Protein AF-A0A9E3JSV7-F1 (afdb_monomer_lite)

Secondary structure (DSSP, 8-state):
-PPPPP------EEEEEEEEEEEEEEPP--SS--S----EEEEEE-B-TTSBBTTS-BEEEEEEESSTTSEEEPPPEEETTEEEEEEEE--TT--SSEEEEEEE--EETTEE---TTEEEEEEEEEESSSEEEEEE---S-HHHHHTT---EEEEEE-SS-EEEEEEGGG-B---

Structure (mmCIF, N/CA/C/O backbone):
data_AF-A0A9E3JSV7-F1
#
_entry.id   AF-A0A9E3JSV7-F1
#
loop_
_atom_site.group_PDB
_atom_site.id
_atom_site.type_symbol
_atom_site.label_atom_id
_atom_site.label_alt_id
_atom_site.label_comp_id
_atom_site.label_asym_id
_atom_site.label_entity_id
_atom_site.label_seq_id
_atom_site.pdbx_PDB_ins_code
_atom_site.Cartn_x
_atom_site.Cartn_y
_atom_site.Cartn_z
_atom_site.occupancy
_atom_site.B_iso_or_equiv
_atom_site.auth_seq_id
_atom_site.auth_comp_id
_atom_site.auth_asym_id
_atom_site.auth_atom_id
_atom_site.pdbx_PDB_model_num
ATOM 1 N N . MET A 1 1 ? 15.592 4.915 -48.873 1.00 44.03 1 MET A N 1
ATOM 2 C CA . MET A 1 1 ? 15.693 5.430 -47.492 1.00 44.03 1 MET A CA 1
ATOM 3 C C . MET A 1 1 ? 14.686 4.672 -46.641 1.00 44.03 1 MET A C 1
ATOM 5 O O . MET A 1 1 ? 13.504 4.774 -46.946 1.00 44.03 1 MET A O 1
ATOM 9 N N . PRO A 1 2 ? 15.116 3.850 -45.673 1.00 41.72 2 PRO A N 1
ATOM 10 C CA . PRO A 1 2 ? 14.195 3.250 -44.713 1.00 41.72 2 PRO A CA 1
ATOM 11 C C . PRO A 1 2 ? 13.654 4.335 -43.759 1.00 41.72 2 PRO A C 1
ATOM 13 O O . PRO A 1 2 ? 14.378 5.292 -43.474 1.00 41.72 2 PRO A O 1
ATOM 16 N N . PRO A 1 3 ? 12.399 4.234 -43.287 1.00 45.72 3 PRO A N 1
ATOM 17 C CA . PRO A 1 3 ? 11.838 5.193 -42.344 1.00 45.72 3 PRO A CA 1
ATOM 18 C C . PRO A 1 3 ? 12.511 5.062 -40.972 1.00 45.72 3 PRO A C 1
ATOM 20 O O . PRO A 1 3 ? 12.669 3.961 -40.444 1.00 45.72 3 PRO A O 1
ATOM 23 N N . SER A 1 4 ? 12.902 6.202 -40.400 1.00 40.19 4 SER A N 1
ATOM 24 C CA . SER A 1 4 ? 13.416 6.307 -39.035 1.00 40.19 4 SER A CA 1
ATOM 25 C C . SER A 1 4 ? 12.398 5.751 -38.028 1.00 40.19 4 SER A C 1
ATOM 27 O O . SER A 1 4 ? 11.221 6.114 -38.109 1.00 40.19 4 SER A O 1
ATOM 29 N N . PRO A 1 5 ? 12.809 4.913 -37.060 1.00 44.84 5 PRO A N 1
ATOM 30 C CA . PRO A 1 5 ? 11.922 4.482 -35.990 1.00 44.84 5 PRO A CA 1
ATOM 31 C C . PRO A 1 5 ? 11.575 5.694 -35.121 1.00 44.84 5 PRO A C 1
ATOM 33 O O . PRO A 1 5 ? 12.449 6.336 -34.537 1.00 44.84 5 PRO A O 1
ATOM 36 N N . GLY A 1 6 ? 10.287 6.034 -35.075 1.00 37.19 6 GLY A N 1
ATOM 37 C CA . GLY A 1 6 ? 9.769 7.079 -34.205 1.00 37.19 6 GLY A CA 1
ATOM 38 C C . GLY A 1 6 ? 10.067 6.741 -32.748 1.00 37.19 6 GLY A C 1
ATOM 39 O O . GLY A 1 6 ? 9.683 5.681 -32.259 1.00 37.19 6 GLY A O 1
ATOM 40 N N . LEU A 1 7 ? 10.751 7.655 -32.061 1.00 38.44 7 LEU A N 1
ATOM 41 C CA . LEU A 1 7 ? 10.887 7.655 -30.610 1.00 38.44 7 LEU A CA 1
ATOM 42 C C . LEU A 1 7 ? 9.479 7.693 -30.004 1.00 38.44 7 LEU A C 1
ATOM 44 O O . LEU A 1 7 ? 8.825 8.737 -29.989 1.00 38.44 7 LEU A O 1
ATOM 48 N N . ALA A 1 8 ? 8.999 6.539 -29.539 1.00 42.75 8 ALA A N 1
ATOM 49 C CA . ALA A 1 8 ? 7.816 6.457 -28.703 1.00 42.75 8 ALA A CA 1
ATOM 50 C C . ALA A 1 8 ? 8.031 7.384 -27.498 1.00 42.75 8 ALA A C 1
ATOM 52 O O . ALA A 1 8 ? 9.022 7.264 -26.778 1.00 42.75 8 ALA A O 1
ATOM 53 N N . GLY A 1 9 ? 7.143 8.366 -27.341 1.00 37.97 9 GLY A N 1
ATOM 54 C CA . GLY A 1 9 ? 7.284 9.429 -26.356 1.00 37.97 9 GLY A CA 1
ATOM 55 C C . GLY A 1 9 ? 7.494 8.879 -24.947 1.00 37.97 9 GLY A C 1
ATOM 56 O O . GLY A 1 9 ? 6.636 8.180 -24.409 1.00 37.97 9 GLY A O 1
ATOM 57 N N . PHE A 1 10 ? 8.628 9.239 -24.348 1.00 41.09 10 PHE A N 1
ATOM 58 C CA . PHE A 1 10 ? 8.914 9.020 -22.937 1.00 41.09 10 PHE A CA 1
ATOM 59 C C . PHE A 1 10 ? 7.850 9.732 -22.093 1.00 41.09 10 PHE A C 1
ATOM 61 O O . PHE A 1 10 ? 7.879 10.952 -21.929 1.00 41.09 10 PHE A O 1
ATOM 68 N N . ARG A 1 11 ? 6.882 8.983 -21.558 1.00 53.91 11 ARG A N 1
ATOM 69 C CA . ARG A 1 11 ? 5.944 9.514 -20.568 1.00 53.91 11 ARG A CA 1
ATOM 70 C C . ARG A 1 11 ? 6.596 9.414 -19.197 1.00 53.91 11 ARG A C 1
ATOM 72 O O . ARG A 1 11 ? 6.672 8.332 -18.629 1.00 53.91 11 ARG A O 1
ATOM 79 N N . ARG A 1 12 ? 7.048 10.551 -18.664 1.00 55.41 12 ARG A N 1
ATOM 80 C CA . ARG A 1 12 ? 7.299 10.678 -17.2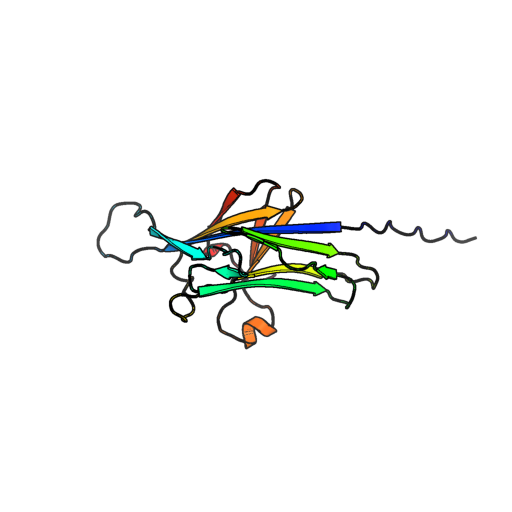26 1.00 55.41 12 ARG A CA 1
ATOM 81 C C . ARG A 1 12 ? 5.980 10.454 -16.497 1.00 55.41 12 ARG A C 1
ATOM 83 O O . ARG A 1 12 ? 5.021 11.182 -16.748 1.00 55.41 12 ARG A O 1
ATOM 90 N N . ALA A 1 13 ? 5.933 9.462 -15.618 1.00 61.44 13 ALA A N 1
ATOM 91 C CA . ALA A 1 13 ? 4.805 9.257 -14.726 1.00 61.44 13 ALA A CA 1
ATOM 92 C C . ALA A 1 13 ? 5.234 9.602 -13.299 1.00 61.44 13 ALA A C 1
ATOM 94 O O . ALA A 1 13 ? 6.148 8.985 -12.749 1.00 61.44 13 ALA A O 1
ATOM 95 N N . THR A 1 14 ? 4.573 10.596 -12.706 1.00 70.50 14 THR A N 1
ATOM 96 C CA . THR A 1 14 ? 4.664 10.852 -11.269 1.00 70.50 14 THR A CA 1
ATOM 97 C C . THR A 1 14 ? 3.641 9.968 -10.576 1.00 70.50 14 THR A C 1
ATOM 99 O O . THR A 1 14 ? 2.431 10.161 -10.727 1.00 70.50 14 THR A O 1
ATOM 102 N N . ALA A 1 15 ? 4.123 8.985 -9.825 1.00 69.19 15 ALA A N 1
ATOM 103 C CA . ALA A 1 15 ? 3.265 8.155 -9.000 1.00 69.19 15 ALA A CA 1
ATOM 104 C C . ALA A 1 15 ? 3.196 8.764 -7.600 1.00 69.19 15 ALA A C 1
ATOM 106 O O . ALA A 1 15 ? 4.216 9.102 -7.003 1.00 69.19 15 ALA A O 1
ATOM 107 N N . THR A 1 16 ? 1.986 8.914 -7.074 1.00 70.19 16 THR A N 1
ATOM 108 C CA . THR A 1 16 ? 1.764 9.201 -5.660 1.00 70.19 16 THR A CA 1
ATOM 109 C C . THR A 1 16 ? 0.797 8.173 -5.116 1.00 70.19 16 THR A C 1
ATOM 111 O O . THR A 1 16 ? -0.251 7.936 -5.719 1.00 70.19 16 THR A O 1
ATOM 114 N N . ALA A 1 17 ? 1.138 7.608 -3.965 1.00 68.12 17 ALA A N 1
ATOM 115 C CA . ALA A 1 17 ? 0.248 6.785 -3.167 1.00 68.12 17 ALA A CA 1
ATOM 116 C C . ALA A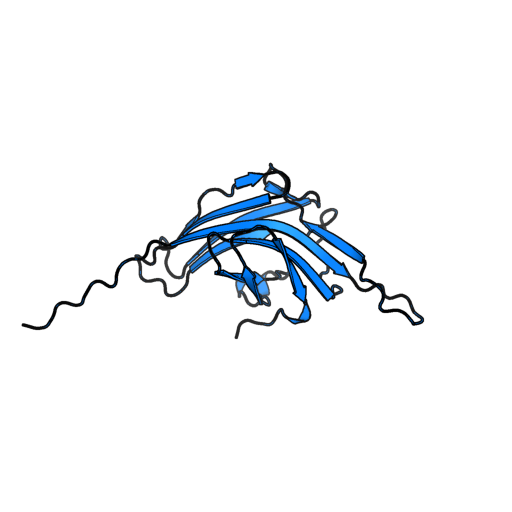 1 17 ? 0.226 7.330 -1.739 1.00 68.12 17 ALA A C 1
ATOM 118 O O . ALA A 1 17 ? 1.279 7.648 -1.180 1.00 68.12 17 ALA A O 1
ATOM 119 N N . SER A 1 18 ? -0.966 7.424 -1.158 1.00 64.81 18 SER A N 1
ATOM 120 C CA . SER A 1 18 ? -1.150 7.804 0.242 1.00 64.81 18 SER A CA 1
ATOM 121 C C . SER A 1 18 ? -1.892 6.704 0.994 1.00 64.81 18 SER A C 1
ATOM 123 O O . SER A 1 18 ? -2.860 6.148 0.475 1.00 64.81 18 SER A O 1
ATOM 125 N N . LEU A 1 19 ? -1.454 6.426 2.221 1.00 73.94 19 LEU A N 1
ATOM 126 C CA . LEU A 1 19 ? -2.048 5.482 3.167 1.00 73.94 19 LEU A CA 1
ATOM 127 C C . LEU A 1 19 ? -2.403 6.229 4.452 1.00 73.94 19 LEU A C 1
ATOM 129 O O . LEU A 1 19 ? -1.534 6.884 5.016 1.00 73.94 19 LEU A O 1
ATOM 133 N N . ALA A 1 20 ? -3.636 6.107 4.941 1.00 61.81 20 ALA A N 1
ATOM 134 C CA . ALA A 1 20 ? -4.058 6.774 6.180 1.00 61.81 20 ALA A CA 1
ATOM 135 C C . ALA A 1 20 ? -4.380 5.830 7.343 1.00 61.81 20 ALA A C 1
ATOM 137 O O . ALA A 1 20 ? -4.373 6.227 8.503 1.00 61.81 20 ALA A O 1
ATOM 138 N N . GLY A 1 21 ? -4.627 4.559 7.051 1.00 63.03 21 GLY A N 1
ATOM 139 C CA . GLY A 1 21 ? -4.849 3.572 8.093 1.00 63.03 21 GLY A CA 1
ATOM 140 C C . GLY A 1 21 ? -5.332 2.243 7.547 1.00 63.03 21 GLY A C 1
ATOM 141 O O . GLY A 1 21 ? -5.799 2.163 6.409 1.00 63.03 21 GLY A O 1
ATOM 142 N N . ILE A 1 22 ? -5.191 1.208 8.371 1.00 72.81 22 ILE A N 1
ATOM 143 C CA . ILE A 1 22 ? -5.615 -0.161 8.082 1.00 72.81 22 ILE A CA 1
ATOM 144 C C . ILE A 1 22 ? -6.431 -0.673 9.265 1.00 72.81 22 ILE A C 1
ATOM 146 O O . ILE A 1 22 ? -5.999 -0.568 10.410 1.00 72.81 22 ILE A O 1
ATOM 150 N N . VAL A 1 23 ? -7.587 -1.264 8.986 1.00 66.00 23 VAL A N 1
ATOM 151 C CA . VAL A 1 23 ? -8.520 -1.860 9.944 1.00 66.00 23 VAL A CA 1
ATOM 152 C C . VAL A 1 23 ? -8.892 -3.259 9.448 1.00 66.00 23 VAL A C 1
ATOM 154 O O . VAL A 1 23 ? -9.092 -3.468 8.260 1.00 66.00 23 VAL A O 1
ATOM 157 N N . LEU A 1 24 ? -9.008 -4.241 10.333 1.00 66.69 24 LEU A N 1
ATOM 158 C CA . LEU A 1 24 ? -9.429 -5.602 10.012 1.00 66.69 24 LEU A CA 1
ATOM 159 C C . LEU A 1 24 ? -10.647 -5.984 10.840 1.00 66.69 24 LEU A C 1
ATOM 161 O O . LEU A 1 24 ? -10.636 -5.880 12.064 1.00 66.69 24 LEU A O 1
ATOM 165 N N . ALA A 1 25 ? -11.687 -6.468 10.175 1.00 58.12 25 ALA A N 1
ATOM 166 C CA . ALA A 1 25 ? -12.886 -6.963 10.829 1.00 58.12 25 ALA A CA 1
ATOM 167 C C . ALA A 1 25 ? -12.774 -8.483 11.042 1.00 58.12 25 ALA A C 1
ATOM 169 O O . ALA A 1 25 ? -12.682 -9.256 10.081 1.00 58.12 25 ALA A O 1
ATOM 170 N N . LEU A 1 26 ? -12.774 -8.908 12.307 1.00 51.56 26 LEU A N 1
ATOM 171 C CA . LEU A 1 26 ? -12.620 -10.307 12.726 1.00 51.56 26 LEU A CA 1
ATOM 172 C C . LEU A 1 26 ? -13.971 -10.918 13.104 1.00 51.56 26 LEU A C 1
ATOM 174 O O . LEU A 1 26 ? -14.802 -10.257 13.727 1.00 51.56 26 LEU A O 1
ATOM 178 N N . ALA A 1 27 ? -14.181 -12.191 12.760 1.00 46.53 27 ALA A N 1
ATOM 179 C CA . ALA A 1 27 ? -15.346 -12.935 13.230 1.00 46.53 27 ALA A CA 1
ATOM 180 C C . ALA A 1 27 ? -15.114 -13.409 14.674 1.00 46.53 27 ALA A C 1
ATOM 182 O O . ALA A 1 27 ? -14.106 -14.053 14.963 1.00 46.53 27 ALA A O 1
ATOM 183 N N . ALA A 1 28 ? -16.042 -13.109 15.584 1.00 44.25 28 ALA A N 1
ATOM 184 C CA . ALA A 1 28 ? -16.043 -13.715 16.909 1.00 44.25 28 ALA A CA 1
ATOM 185 C C . ALA A 1 28 ? -16.557 -15.162 16.795 1.00 44.25 28 ALA A C 1
ATOM 187 O O . ALA A 1 28 ? -17.675 -15.396 16.343 1.00 44.25 28 ALA A O 1
ATOM 188 N N . CYS A 1 29 ? -15.748 -16.148 17.190 1.00 35.09 29 CYS A N 1
ATOM 189 C CA . CYS A 1 29 ? -16.237 -17.510 17.411 1.00 35.09 29 CYS A CA 1
ATOM 190 C C . CYS A 1 29 ? -16.866 -17.579 18.807 1.00 35.09 29 CYS A C 1
ATOM 192 O O . CYS A 1 29 ? -16.179 -17.837 19.791 1.00 35.09 29 CYS A O 1
ATOM 194 N N . GLY A 1 30 ? -18.171 -17.331 18.887 1.00 39.16 30 GLY A N 1
ATOM 195 C CA . GLY A 1 30 ? -19.007 -17.657 20.038 1.00 39.16 30 GLY A CA 1
ATOM 196 C C . GLY A 1 30 ? -20.148 -18.548 19.566 1.00 39.16 30 GLY A C 1
ATOM 197 O O . GLY A 1 30 ? -20.864 -18.188 18.636 1.00 39.16 30 GLY A O 1
ATOM 198 N N . GLY A 1 31 ? -20.265 -19.749 20.134 1.00 50.09 31 GLY A N 1
ATOM 199 C CA . GLY A 1 31 ? -21.328 -20.690 19.793 1.00 50.09 31 GLY A CA 1
ATOM 200 C C . GLY A 1 31 ? -22.727 -20.116 20.049 1.00 50.09 31 GLY A C 1
ATOM 201 O O . GLY A 1 31 ? -22.914 -19.343 20.981 1.00 50.09 31 GLY A O 1
ATOM 202 N N . LEU A 1 32 ? -23.681 -20.601 19.241 1.00 44.09 32 LEU A N 1
ATOM 203 C CA . LEU A 1 32 ? -25.135 -20.349 19.238 1.00 44.09 32 LEU A CA 1
ATOM 204 C C . LEU A 1 32 ? -25.592 -19.076 18.480 1.00 44.09 32 LEU A C 1
ATOM 206 O O . LEU A 1 32 ? -25.493 -17.951 18.947 1.00 44.09 32 LEU A O 1
ATOM 210 N N . ARG A 1 33 ? -26.139 -19.304 17.273 1.00 42.00 33 ARG A N 1
ATOM 211 C CA . ARG A 1 33 ? -26.869 -18.353 16.391 1.00 42.00 33 ARG A CA 1
ATOM 212 C C . ARG A 1 33 ? -28.154 -17.813 17.075 1.00 42.00 33 ARG A C 1
ATOM 214 O O . ARG A 1 33 ? -28.653 -18.537 17.935 1.00 42.00 33 ARG A O 1
ATOM 221 N N . PRO A 1 34 ? -28.796 -16.695 16.632 1.00 48.12 34 PRO A N 1
ATOM 222 C CA . PRO A 1 34 ? -28.659 -16.025 15.327 1.00 48.12 34 PRO A CA 1
ATOM 223 C C . PRO A 1 34 ? -28.651 -14.470 15.331 1.00 48.12 34 PRO A C 1
ATOM 225 O O . PRO A 1 34 ? -29.597 -13.831 15.772 1.00 48.12 34 PRO A O 1
ATOM 228 N N . ALA A 1 35 ? -27.656 -13.865 14.679 1.00 43.03 35 ALA A N 1
ATOM 229 C CA . ALA A 1 35 ? -27.718 -12.553 14.012 1.00 43.03 35 ALA A CA 1
ATOM 230 C C . ALA A 1 35 ? -26.526 -12.467 13.031 1.00 43.03 35 ALA A C 1
ATOM 232 O O . ALA A 1 35 ? -25.561 -13.216 13.219 1.00 43.03 35 ALA A O 1
ATOM 233 N N . PRO A 1 36 ? -26.550 -11.638 11.966 1.00 47.16 36 PRO A N 1
ATOM 234 C CA . PRO A 1 36 ? -25.341 -11.324 11.210 1.00 47.16 36 PRO A CA 1
ATOM 235 C C . PRO A 1 36 ? -24.428 -10.512 12.132 1.00 47.16 36 PRO A C 1
ATOM 237 O O . PRO A 1 36 ? -24.508 -9.290 12.189 1.00 47.16 36 PRO A O 1
ATOM 240 N N . ASP A 1 37 ? -23.638 -11.228 12.927 1.00 45.16 37 ASP A N 1
ATOM 241 C CA . ASP A 1 37 ? -22.792 -10.659 13.962 1.00 45.16 37 ASP A CA 1
ATOM 242 C C . ASP A 1 37 ? -21.796 -9.704 13.296 1.00 45.16 37 ASP A C 1
ATOM 244 O O . ASP A 1 37 ? -20.994 -10.104 12.441 1.00 45.16 37 ASP A O 1
ATOM 248 N N . ALA A 1 38 ? -21.933 -8.416 13.609 1.00 52.75 38 ALA A N 1
ATOM 249 C CA . ALA A 1 38 ? -21.094 -7.368 13.064 1.00 52.75 38 ALA A CA 1
ATOM 250 C C . ALA A 1 38 ? -19.661 -7.637 13.530 1.00 52.75 38 ALA A C 1
ATOM 252 O O . ALA A 1 38 ? -19.347 -7.538 14.714 1.00 52.75 38 ALA A O 1
ATOM 253 N N . ALA A 1 39 ? -18.797 -8.028 12.594 1.00 59.34 39 ALA A N 1
ATOM 254 C CA . ALA A 1 39 ? -17.385 -8.241 12.864 1.00 59.34 39 ALA A CA 1
ATOM 255 C C . ALA A 1 39 ? -16.812 -6.990 13.546 1.00 59.34 39 ALA A C 1
ATOM 257 O O . ALA A 1 39 ? -16.889 -5.903 12.977 1.00 59.34 39 ALA A O 1
ATOM 258 N N . VAL A 1 40 ? -16.260 -7.133 14.758 1.00 63.16 40 VAL A N 1
ATOM 259 C CA . VAL A 1 40 ? -15.692 -5.997 15.500 1.00 63.16 40 VAL A CA 1
ATOM 260 C C . VAL A 1 40 ? -14.488 -5.478 14.708 1.00 63.16 40 VAL A C 1
ATOM 262 O O . VAL A 1 40 ? -13.503 -6.220 14.570 1.00 63.16 40 VAL A O 1
ATOM 265 N N . PRO A 1 41 ? -14.537 -4.245 14.170 1.00 67.38 41 PRO A N 1
ATOM 266 C CA . PRO A 1 41 ? -13.421 -3.675 13.433 1.00 67.38 41 PRO A CA 1
ATOM 267 C C . PRO A 1 41 ? -12.237 -3.476 14.378 1.00 67.38 41 PRO A C 1
ATOM 269 O O . PRO A 1 41 ? -12.392 -2.978 15.494 1.00 67.38 41 PRO A O 1
ATOM 272 N N . ARG A 1 42 ? -11.042 -3.873 13.946 1.00 73.50 42 ARG A N 1
ATOM 273 C CA . ARG A 1 42 ? -9.799 -3.683 14.696 1.00 73.50 42 ARG A CA 1
ATOM 274 C C . ARG A 1 42 ? -8.816 -2.874 13.882 1.00 73.50 42 ARG A C 1
ATOM 276 O O . ARG A 1 42 ? -8.367 -3.342 12.844 1.00 73.50 42 ARG A O 1
ATOM 283 N N . THR A 1 43 ? -8.445 -1.698 14.365 1.00 80.19 43 THR A N 1
ATOM 284 C CA . THR A 1 43 ? -7.368 -0.916 13.754 1.00 80.19 43 THR A CA 1
ATOM 285 C C . THR A 1 43 ? -6.047 -1.668 13.881 1.00 80.19 43 THR A C 1
ATOM 287 O O . THR A 1 43 ? -5.701 -2.154 14.958 1.00 80.19 43 THR A O 1
ATOM 290 N N . LEU A 1 44 ? -5.355 -1.824 12.757 1.00 80.44 44 LEU A N 1
ATOM 291 C CA . LEU A 1 44 ? -4.101 -2.562 12.636 1.00 80.44 44 LEU A CA 1
ATOM 292 C C . LEU A 1 44 ? -2.899 -1.656 12.366 1.00 80.44 44 LEU A C 1
ATOM 294 O O . LEU A 1 44 ? -1.774 -2.047 12.667 1.00 80.44 44 LEU A O 1
ATOM 298 N N . ALA A 1 45 ? -3.127 -0.492 11.763 1.00 86.62 45 ALA A N 1
ATOM 299 C CA . ALA A 1 45 ? -2.086 0.487 11.501 1.00 86.62 45 ALA A CA 1
ATOM 300 C C . ALA A 1 45 ? -2.689 1.890 11.415 1.00 86.62 45 ALA A C 1
ATOM 302 O O . ALA A 1 45 ? -3.535 2.144 10.558 1.00 86.62 45 ALA A O 1
ATOM 303 N N . THR A 1 46 ? -2.194 2.797 12.247 1.00 90.25 46 THR A N 1
ATOM 304 C CA . THR A 1 46 ? -2.458 4.235 12.193 1.00 90.25 46 THR A CA 1
ATOM 305 C C . THR A 1 46 ? -1.118 4.959 12.088 1.00 90.25 46 THR A C 1
ATOM 307 O O . THR A 1 46 ? -0.385 4.978 13.080 1.00 90.25 46 THR A O 1
ATOM 310 N N . PRO A 1 47 ? -0.750 5.521 10.920 1.00 91.25 47 PRO A N 1
ATOM 311 C CA . PRO A 1 47 ? 0.525 6.210 10.748 1.00 91.25 47 PRO A CA 1
ATOM 312 C C . PRO A 1 47 ? 0.690 7.378 11.726 1.00 91.25 47 PRO A C 1
ATOM 314 O O . PRO A 1 47 ? -0.253 8.124 11.991 1.00 91.25 47 PRO A O 1
ATOM 317 N N . LEU A 1 48 ? 1.902 7.554 12.235 1.00 91.44 48 LEU A N 1
ATOM 318 C CA . LEU A 1 48 ? 2.330 8.684 13.050 1.00 91.44 48 LEU A CA 1
ATOM 319 C C . LEU A 1 48 ? 3.317 9.549 12.257 1.00 91.44 48 LEU A C 1
ATOM 321 O O . LEU A 1 48 ? 3.902 9.111 11.266 1.00 91.44 48 LEU A O 1
ATOM 325 N N . ALA A 1 49 ? 3.520 10.788 12.704 1.00 92.44 49 ALA A N 1
ATOM 326 C CA . ALA A 1 49 ? 4.415 11.737 12.038 1.00 92.44 49 ALA A CA 1
ATOM 327 C C . ALA A 1 49 ? 5.904 11.328 12.068 1.00 92.44 49 ALA A C 1
ATOM 329 O O . ALA A 1 49 ? 6.698 11.878 11.313 1.00 92.44 49 ALA A O 1
ATOM 330 N N . ASP A 1 50 ? 6.286 10.370 12.915 1.00 91.00 50 ASP A N 1
ATOM 331 C CA . ASP A 1 50 ? 7.652 9.847 13.046 1.00 91.00 50 ASP A CA 1
ATOM 332 C C . ASP A 1 50 ? 7.928 8.618 12.154 1.00 91.00 50 ASP A C 1
ATOM 334 O O . ASP A 1 50 ? 8.981 7.995 12.270 1.00 91.00 50 ASP A O 1
ATOM 338 N N . GLY A 1 51 ? 6.982 8.245 11.285 1.00 88.81 51 GLY A N 1
ATOM 339 C CA . GLY A 1 51 ? 7.093 7.074 10.411 1.00 88.81 51 GLY A CA 1
ATOM 340 C C . GLY A 1 51 ? 6.704 5.748 11.060 1.00 88.81 51 GLY A C 1
ATOM 341 O O . GLY A 1 51 ? 6.728 4.706 10.406 1.00 88.81 51 GLY A O 1
ATOM 342 N N . ARG A 1 52 ? 6.288 5.757 12.328 1.00 91.38 52 ARG A N 1
ATOM 343 C CA . ARG A 1 52 ? 5.774 4.569 13.017 1.00 91.38 52 ARG A CA 1
ATOM 344 C C . ARG A 1 52 ? 4.260 4.463 12.880 1.00 91.38 52 ARG A C 1
ATOM 346 O O . ARG A 1 52 ? 3.601 5.346 12.334 1.00 91.38 52 ARG A O 1
ATOM 353 N N . THR A 1 53 ? 3.693 3.375 13.385 1.00 89.81 53 THR A N 1
ATOM 354 C CA . THR A 1 53 ? 2.251 3.274 13.627 1.00 89.81 53 THR A CA 1
ATOM 355 C C . THR A 1 53 ? 1.953 3.309 15.122 1.00 89.81 53 THR A C 1
ATOM 357 O O . THR A 1 53 ? 2.782 2.889 15.935 1.00 89.81 53 THR A O 1
ATOM 360 N N . ALA A 1 54 ? 0.760 3.776 15.500 1.00 89.00 54 ALA A N 1
ATOM 361 C CA . ALA A 1 54 ? 0.301 3.779 16.894 1.00 89.00 54 ALA A CA 1
ATOM 362 C C . ALA A 1 54 ? 0.306 2.373 17.533 1.00 89.00 54 ALA A C 1
ATOM 364 O O . ALA A 1 54 ? 0.409 2.222 18.748 1.00 89.00 54 ALA A O 1
ATOM 365 N N . GLU A 1 55 ? 0.229 1.335 16.705 1.00 88.25 55 GLU A N 1
ATOM 366 C CA . GLU A 1 55 ? 0.206 -0.076 17.079 1.00 88.25 55 GLU A CA 1
ATOM 367 C C . GLU A 1 55 ? 1.621 -0.678 17.234 1.00 88.25 55 GLU A C 1
ATOM 369 O O . GLU A 1 55 ? 1.771 -1.813 17.694 1.00 88.25 55 GLU A O 1
ATOM 374 N N . GLY A 1 56 ? 2.665 0.103 16.931 1.00 86.06 56 GLY A N 1
ATOM 375 C CA . GLY A 1 56 ? 4.073 -0.263 17.110 1.00 86.06 56 GLY A CA 1
ATOM 376 C C . GLY A 1 56 ? 4.782 -0.733 15.839 1.00 86.06 56 GLY A C 1
ATOM 377 O O . GLY A 1 56 ? 5.934 -1.163 15.921 1.00 86.06 56 GLY A O 1
ATOM 378 N N . GLY A 1 57 ? 4.122 -0.641 14.685 1.00 86.31 57 GLY A N 1
ATOM 379 C CA . GLY A 1 57 ? 4.698 -0.909 13.373 1.00 86.31 57 GLY A CA 1
ATOM 380 C C . GLY A 1 57 ? 5.529 0.253 12.827 1.00 86.31 57 GLY A C 1
ATOM 381 O O . GLY A 1 57 ? 5.699 1.294 13.467 1.00 86.31 57 GLY A O 1
ATOM 382 N N . VAL A 1 58 ? 6.045 0.058 11.617 1.00 89.12 58 VAL A N 1
ATOM 383 C CA . VAL A 1 58 ? 6.772 1.062 10.826 1.00 89.12 58 VAL A CA 1
ATOM 384 C C . VAL A 1 58 ? 6.088 1.182 9.472 1.00 89.12 58 VAL A C 1
ATOM 386 O O . VAL A 1 58 ? 5.542 0.194 8.973 1.00 89.12 58 VAL A O 1
ATOM 389 N N . VAL A 1 59 ? 6.064 2.388 8.913 1.00 90.94 59 VAL A N 1
ATOM 390 C CA . VAL A 1 59 ? 5.619 2.662 7.550 1.00 90.94 59 VAL A CA 1
ATOM 391 C C . VAL A 1 59 ? 6.837 3.052 6.726 1.00 90.94 59 VAL A C 1
ATOM 393 O O . VAL A 1 59 ? 7.463 4.063 7.008 1.00 90.94 59 VAL A O 1
ATOM 396 N N . ASP A 1 60 ? 7.127 2.279 5.687 1.00 91.00 60 ASP A N 1
ATOM 397 C CA . ASP A 1 60 ? 8.272 2.494 4.804 1.00 91.00 60 ASP A CA 1
ATOM 398 C C . ASP A 1 60 ? 7.824 2.579 3.347 1.00 91.00 60 ASP A C 1
ATOM 400 O O . ASP A 1 60 ? 6.786 2.034 2.958 1.00 91.00 60 ASP A O 1
ATOM 404 N N . GLY A 1 61 ? 8.628 3.250 2.528 1.00 90.69 61 GLY A N 1
ATOM 405 C CA . GLY A 1 61 ? 8.467 3.303 1.080 1.00 90.69 61 GLY A CA 1
ATOM 406 C C . GLY A 1 61 ? 9.640 2.628 0.392 1.00 90.69 61 GLY A C 1
ATOM 407 O O . GLY A 1 61 ? 10.781 2.761 0.827 1.00 90.69 61 GLY A O 1
ATOM 408 N N . PHE A 1 62 ? 9.370 1.919 -0.699 1.00 90.62 62 PHE A N 1
ATOM 409 C CA . PHE A 1 62 ? 10.420 1.312 -1.507 1.00 90.62 62 PHE A CA 1
ATOM 410 C C . PHE A 1 62 ? 10.083 1.353 -2.995 1.00 90.62 62 PHE A C 1
ATOM 412 O O . PHE A 1 62 ? 8.922 1.446 -3.402 1.00 90.62 62 PHE A O 1
ATOM 419 N N . MET A 1 63 ? 11.132 1.278 -3.807 1.00 90.25 63 MET A N 1
ATOM 420 C CA . MET A 1 63 ? 11.056 1.191 -5.260 1.00 90.25 63 MET A CA 1
ATOM 421 C C . MET A 1 63 ? 11.479 -0.198 -5.729 1.00 90.25 63 MET A C 1
ATOM 423 O O . MET A 1 63 ? 12.320 -0.846 -5.108 1.00 90.25 63 MET A O 1
ATOM 427 N N . PHE A 1 64 ? 10.914 -0.640 -6.843 1.00 88.44 64 PHE A N 1
ATOM 428 C CA . PHE A 1 64 ? 11.300 -1.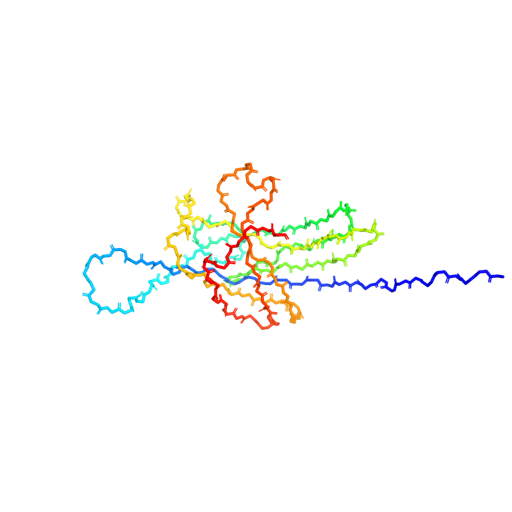876 -7.510 1.00 88.44 64 PHE A CA 1
ATOM 429 C C . PHE A 1 64 ? 11.246 -1.672 -9.021 1.00 88.44 64 PHE A C 1
ATOM 431 O O . PHE A 1 64 ? 10.387 -0.951 -9.523 1.00 88.44 64 PHE A O 1
ATOM 438 N N . ALA A 1 65 ? 12.162 -2.298 -9.749 1.00 89.62 65 ALA A N 1
ATOM 439 C CA . ALA A 1 65 ? 12.206 -2.280 -11.205 1.00 89.62 65 ALA A CA 1
ATOM 440 C C . ALA A 1 65 ? 13.014 -3.477 -11.705 1.00 89.62 65 ALA A C 1
ATOM 442 O O . ALA A 1 65 ? 13.914 -3.941 -11.005 1.00 89.62 65 ALA A O 1
ATOM 443 N N . GLU A 1 66 ? 12.722 -3.933 -12.922 1.00 88.94 66 GLU A N 1
ATOM 444 C CA . GLU A 1 66 ? 13.534 -4.944 -13.609 1.00 88.94 66 GLU A CA 1
ATOM 445 C C . GLU A 1 66 ? 14.986 -4.482 -13.750 1.00 88.94 66 GLU A C 1
ATOM 447 O O . GLU A 1 66 ? 15.921 -5.261 -13.565 1.00 88.94 66 GLU A O 1
ATOM 452 N N . ARG A 1 67 ? 15.172 -3.198 -14.073 1.00 90.06 67 ARG A N 1
ATOM 453 C CA . ARG A 1 67 ? 16.480 -2.599 -14.321 1.00 90.06 67 ARG A CA 1
ATOM 454 C C . ARG A 1 67 ? 16.708 -1.435 -13.356 1.00 90.06 67 ARG A C 1
ATOM 456 O O . ARG A 1 67 ? 15.844 -0.561 -13.236 1.00 90.06 67 ARG A O 1
ATOM 463 N N . PRO A 1 68 ? 17.861 -1.397 -12.665 1.00 91.19 68 PRO A N 1
ATOM 464 C CA . PRO A 1 68 ? 18.198 -0.294 -11.773 1.00 91.19 68 PRO A CA 1
ATOM 465 C C . PRO A 1 68 ? 18.135 1.068 -12.477 1.00 91.19 68 PRO A C 1
ATOM 467 O O . PRO A 1 68 ? 18.566 1.204 -13.618 1.00 91.19 68 PRO A O 1
ATOM 470 N N . GLY A 1 69 ? 17.627 2.086 -11.779 1.00 90.06 69 GLY A N 1
ATOM 471 C CA . GLY A 1 69 ? 17.559 3.464 -12.281 1.00 90.06 69 GLY A CA 1
ATOM 472 C C . GLY A 1 69 ? 16.301 3.821 -13.082 1.00 90.06 69 GLY A C 1
ATOM 473 O O . GLY A 1 69 ? 16.140 4.989 -13.426 1.00 90.06 69 GLY A O 1
ATOM 474 N N . ASP A 1 70 ? 15.402 2.864 -13.342 1.00 91.19 70 ASP A N 1
ATOM 475 C CA . ASP A 1 70 ? 14.125 3.126 -14.032 1.00 91.19 70 ASP A CA 1
ATOM 476 C C . ASP A 1 70 ? 13.001 3.607 -13.104 1.00 91.19 70 ASP A C 1
ATOM 478 O O . ASP A 1 70 ? 11.955 4.083 -13.552 1.00 91.19 70 ASP A O 1
ATOM 482 N N . VAL A 1 71 ? 13.207 3.492 -11.795 1.00 92.88 71 VAL A N 1
ATOM 483 C CA . VAL A 1 71 ? 12.293 4.000 -10.775 1.00 92.88 71 VAL A CA 1
ATOM 484 C C . VAL A 1 71 ? 13.108 4.728 -9.720 1.00 92.88 71 VAL A C 1
ATOM 486 O O . VAL A 1 71 ? 14.173 4.255 -9.323 1.00 92.88 71 VAL A O 1
ATOM 489 N N . ALA A 1 72 ? 12.594 5.867 -9.270 1.00 93.06 72 ALA A N 1
ATOM 490 C CA . ALA A 1 72 ? 13.101 6.599 -8.123 1.00 93.06 72 ALA A CA 1
ATOM 491 C C . ALA A 1 72 ? 11.942 6.947 -7.187 1.00 93.06 72 ALA A C 1
ATOM 493 O O . ALA A 1 72 ? 10.838 7.253 -7.640 1.00 93.06 72 ALA A O 1
ATOM 494 N N . ILE A 1 73 ? 12.199 6.902 -5.883 1.00 93.25 73 ILE A N 1
ATOM 495 C CA . ILE A 1 73 ? 11.245 7.285 -4.844 1.00 93.25 73 ILE A CA 1
ATOM 496 C C . ILE A 1 73 ? 11.802 8.481 -4.068 1.00 93.25 73 ILE A C 1
ATOM 498 O O . ILE A 1 73 ? 12.981 8.500 -3.709 1.00 93.25 73 ILE A O 1
ATOM 502 N N . ASP A 1 74 ? 10.957 9.475 -3.822 1.00 92.94 74 ASP A N 1
ATOM 503 C CA . ASP A 1 74 ? 11.249 10.559 -2.888 1.00 92.94 74 ASP A CA 1
ATOM 504 C C . ASP A 1 74 ? 11.158 10.039 -1.439 1.00 92.94 74 ASP A C 1
ATOM 506 O O . ASP A 1 74 ? 10.499 9.023 -1.187 1.00 92.94 74 ASP A O 1
ATOM 510 N N . PRO A 1 75 ? 11.759 10.723 -0.448 1.00 92.25 75 PRO A N 1
ATOM 511 C CA . PRO A 1 75 ? 11.530 10.392 0.954 1.00 92.25 75 PRO A CA 1
ATOM 512 C C . PRO A 1 75 ? 10.032 10.335 1.279 1.00 92.25 75 PRO A C 1
ATOM 514 O O . PRO A 1 75 ? 9.266 11.222 0.890 1.00 92.25 75 PRO A O 1
ATOM 517 N N . VAL A 1 76 ? 9.610 9.293 2.000 1.00 92.94 76 VAL A N 1
ATOM 518 C CA . VAL A 1 76 ? 8.212 9.159 2.421 1.00 92.94 76 VAL A CA 1
ATOM 519 C C . VAL A 1 76 ? 7.866 10.303 3.365 1.00 92.94 76 VAL A C 1
ATOM 521 O O . VAL A 1 76 ? 8.575 10.578 4.332 1.00 92.94 76 VAL A O 1
ATOM 524 N N . VAL A 1 77 ? 6.757 10.979 3.076 1.00 94.00 77 VAL A N 1
ATOM 525 C CA . VAL A 1 77 ? 6.244 12.053 3.925 1.00 94.00 77 VAL A CA 1
ATOM 526 C C . VAL A 1 77 ? 5.255 11.452 4.911 1.00 94.00 77 VAL A C 1
ATOM 528 O O . VAL A 1 77 ? 4.241 10.879 4.506 1.00 94.00 77 VAL A O 1
ATOM 531 N N . HIS A 1 78 ? 5.543 11.609 6.199 1.00 92.25 78 HIS A N 1
ATOM 532 C CA . HIS A 1 78 ? 4.697 11.144 7.291 1.00 92.25 78 HIS A CA 1
ATOM 533 C C . HIS A 1 78 ? 3.988 12.317 7.962 1.00 92.25 78 HIS A C 1
ATOM 535 O O . HIS A 1 78 ? 4.579 13.365 8.217 1.00 92.25 78 HIS A O 1
ATOM 541 N N . ALA A 1 79 ? 2.712 12.129 8.268 1.00 89.06 79 ALA A N 1
ATOM 542 C CA . ALA A 1 79 ? 1.923 13.020 9.099 1.00 89.06 79 ALA A CA 1
ATOM 543 C C . ALA A 1 79 ? 1.035 12.180 10.022 1.00 89.06 79 ALA A C 1
ATOM 545 O O . ALA A 1 79 ? 0.781 11.004 9.763 1.00 89.06 79 ALA A O 1
ATOM 546 N N . SER A 1 80 ? 0.540 12.768 11.109 1.00 85.19 80 SER A N 1
ATOM 547 C CA . SER A 1 80 ? -0.376 12.060 12.006 1.00 85.19 80 SER A CA 1
ATOM 548 C C . SER A 1 80 ? -1.615 11.593 11.237 1.00 85.19 80 SER A C 1
ATOM 550 O O . SER A 1 80 ? -2.388 12.404 10.731 1.00 85.19 80 SER A O 1
ATOM 552 N N . GLY A 1 81 ? -1.773 10.276 11.127 1.00 86.12 81 GLY A N 1
ATOM 553 C CA . GLY A 1 81 ? -2.843 9.614 10.395 1.00 86.12 81 GLY A CA 1
ATOM 554 C C . GLY A 1 81 ? -2.612 9.452 8.893 1.00 86.12 81 GLY A C 1
ATOM 555 O O . GLY A 1 81 ? -3.522 8.977 8.235 1.00 86.12 81 GLY A O 1
ATOM 556 N N . THR A 1 82 ? -1.462 9.827 8.312 1.00 91.25 82 THR A N 1
ATOM 557 C CA . THR A 1 82 ? -1.174 9.576 6.883 1.00 91.25 82 THR A CA 1
ATOM 558 C C . THR A 1 82 ? 0.310 9.355 6.580 1.00 91.25 82 THR A C 1
ATOM 560 O O . THR A 1 82 ? 1.194 9.932 7.201 1.0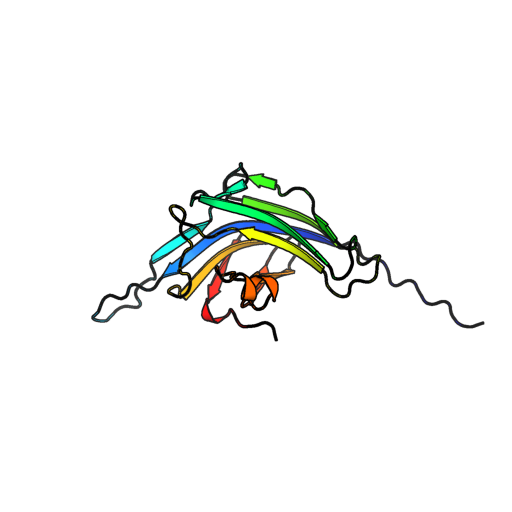0 91.25 82 THR A O 1
ATOM 563 N N . ALA A 1 83 ? 0.596 8.544 5.568 1.00 92.94 83 ALA A N 1
ATOM 564 C CA . ALA A 1 83 ? 1.905 8.407 4.945 1.00 92.94 83 ALA A CA 1
ATOM 565 C C . ALA A 1 83 ? 1.756 8.539 3.429 1.00 92.94 83 ALA A C 1
ATOM 567 O O . ALA A 1 83 ? 0.794 8.027 2.854 1.00 92.94 83 ALA A O 1
ATOM 568 N N . ARG A 1 84 ? 2.700 9.219 2.778 1.00 93.19 84 ARG A N 1
ATOM 569 C CA . ARG A 1 84 ? 2.670 9.488 1.339 1.00 93.19 84 ARG A CA 1
ATOM 570 C C . ARG A 1 84 ? 4.002 9.132 0.695 1.00 93.19 84 ARG A C 1
ATOM 572 O O . ARG A 1 84 ? 5.031 9.702 1.047 1.00 93.19 84 ARG A O 1
ATOM 579 N N . ALA A 1 85 ? 3.953 8.266 -0.311 1.00 92.56 85 ALA A N 1
ATOM 580 C CA . ALA A 1 85 ? 5.062 8.020 -1.223 1.00 92.56 85 ALA A CA 1
ATOM 581 C C . ALA A 1 85 ? 4.836 8.787 -2.525 1.00 92.56 85 ALA A C 1
ATOM 583 O O . ALA A 1 85 ? 3.735 8.771 -3.081 1.00 92.56 85 ALA A O 1
ATOM 584 N N . THR A 1 86 ? 5.886 9.443 -3.012 1.00 91.00 86 THR A N 1
ATOM 585 C CA . THR A 1 86 ? 5.928 10.073 -4.335 1.00 91.00 86 THR A CA 1
ATOM 586 C C . THR A 1 86 ? 7.203 9.633 -5.042 1.00 91.00 86 THR A C 1
ATOM 588 O O . THR A 1 86 ? 8.175 9.260 -4.389 1.00 91.00 86 THR A O 1
ATOM 591 N N . GLY A 1 87 ? 7.194 9.622 -6.367 1.00 91.00 87 GLY A N 1
ATOM 592 C CA . GLY A 1 87 ? 8.411 9.420 -7.133 1.00 91.00 87 GLY A CA 1
ATOM 593 C C . GLY A 1 87 ? 8.158 9.363 -8.627 1.00 91.00 87 GLY A C 1
ATOM 594 O O . GLY A 1 87 ? 7.074 9.707 -9.117 1.00 91.00 87 GLY A O 1
ATOM 595 N N . THR A 1 88 ? 9.175 8.920 -9.351 1.00 90.69 88 THR A N 1
ATOM 596 C CA . THR A 1 88 ? 9.200 8.871 -10.810 1.00 90.69 88 THR A CA 1
ATOM 597 C C . THR A 1 88 ? 9.382 7.449 -11.308 1.00 90.69 88 THR A C 1
ATOM 599 O O . THR A 1 88 ? 10.210 6.686 -10.814 1.00 90.69 88 THR A O 1
ATOM 602 N N . ILE A 1 89 ? 8.596 7.107 -12.328 1.00 88.56 89 I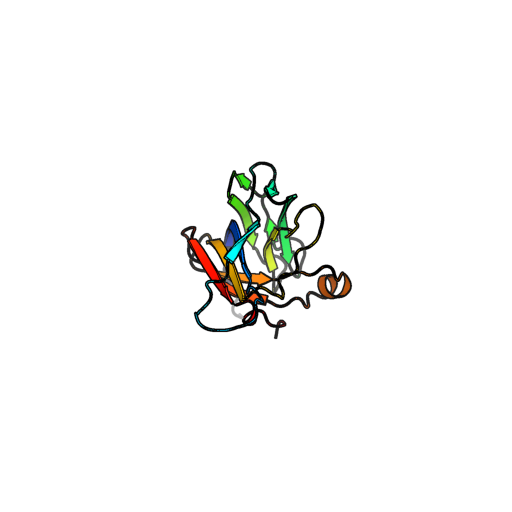LE A N 1
ATOM 603 C CA . ILE A 1 89 ? 8.737 5.872 -13.097 1.00 88.56 89 ILE A CA 1
ATOM 604 C C . ILE A 1 89 ? 9.118 6.289 -14.516 1.00 88.56 89 ILE A C 1
ATOM 606 O O . ILE A 1 89 ? 8.328 6.916 -15.227 1.00 88.56 89 ILE A O 1
ATOM 610 N N . GLU A 1 90 ? 10.352 5.983 -14.900 1.00 88.94 90 GLU A N 1
ATOM 611 C CA . GLU A 1 90 ? 10.938 6.322 -16.191 1.00 88.94 90 GLU A CA 1
ATOM 612 C C . GLU A 1 90 ? 11.701 5.098 -16.722 1.00 88.94 90 GLU A C 1
ATOM 614 O O . GLU A 1 90 ? 12.837 4.890 -16.311 1.00 88.94 90 GLU A O 1
ATOM 619 N N . PRO A 1 91 ? 11.140 4.295 -17.647 1.00 85.50 91 PRO A N 1
ATOM 620 C CA . PRO A 1 91 ? 11.775 3.072 -18.149 1.00 85.50 91 PRO A CA 1
ATOM 621 C C . PRO A 1 91 ? 12.938 3.375 -19.118 1.00 85.50 91 PRO A C 1
ATOM 623 O O . PRO A 1 91 ? 12.942 2.938 -20.268 1.00 85.50 91 PRO A O 1
ATOM 626 N N . ARG A 1 92 ? 13.923 4.169 -18.681 1.00 87.19 92 ARG A N 1
ATOM 627 C CA . ARG A 1 92 ? 15.078 4.633 -19.470 1.00 87.19 92 ARG A CA 1
ATOM 628 C C . ARG A 1 92 ? 15.936 3.476 -19.949 1.00 87.19 92 ARG A C 1
ATOM 630 O O . ARG A 1 92 ? 16.435 3.498 -21.069 1.00 87.19 92 ARG A O 1
ATOM 637 N N . HIS A 1 93 ? 16.088 2.474 -19.101 1.00 87.25 93 HIS A N 1
ATOM 638 C CA . HIS A 1 93 ? 16.852 1.276 -19.374 1.00 87.25 93 HIS A CA 1
ATOM 639 C C . HIS A 1 93 ? 15.969 0.166 -19.935 1.00 87.25 93 HIS A C 1
ATOM 641 O O . HIS A 1 93 ? 16.494 -0.904 -20.214 1.00 87.25 93 HIS A O 1
ATOM 647 N N . GLY A 1 94 ? 14.672 0.401 -20.161 1.00 89.69 94 GLY A N 1
ATOM 648 C CA . GLY A 1 94 ? 13.761 -0.538 -20.813 1.00 89.69 94 GLY A CA 1
ATOM 649 C C . GLY A 1 94 ? 13.142 -1.581 -19.885 1.00 89.69 94 GLY A C 1
ATOM 650 O O . GLY A 1 94 ? 12.857 -2.682 -20.351 1.00 89.69 94 GLY A O 1
ATOM 651 N N . SER A 1 95 ? 12.954 -1.275 -18.595 1.00 88.94 95 SER A N 1
ATOM 652 C CA . SER A 1 95 ? 12.201 -2.152 -17.690 1.00 88.94 95 SER A CA 1
ATOM 653 C C . SER A 1 95 ? 10.791 -2.409 -18.212 1.00 88.94 95 SER A C 1
ATOM 655 O O . SER A 1 95 ? 10.055 -1.474 -18.535 1.00 88.94 95 SER A O 1
ATOM 657 N N . THR A 1 96 ? 10.393 -3.679 -18.240 1.00 89.19 96 THR A N 1
ATOM 658 C CA . THR A 1 96 ? 9.012 -4.079 -18.554 1.00 89.19 96 THR A CA 1
ATOM 659 C C . THR A 1 96 ? 8.098 -4.020 -17.329 1.00 89.19 96 THR A C 1
ATOM 661 O O . THR A 1 96 ? 6.877 -3.962 -17.468 1.00 89.19 96 THR A O 1
ATOM 664 N N . TRP A 1 97 ? 8.683 -3.972 -16.128 1.00 85.06 97 TRP A N 1
ATOM 665 C CA . TRP A 1 97 ? 7.977 -3.814 -14.861 1.00 85.06 97 TRP A CA 1
ATOM 666 C C . TRP A 1 97 ? 8.762 -2.943 -13.873 1.00 85.06 97 TRP A C 1
ATOM 668 O O . TRP A 1 97 ? 9.994 -2.931 -13.849 1.00 85.06 97 TRP A O 1
ATOM 678 N N . GLY A 1 98 ? 8.025 -2.227 -13.027 1.00 87.56 98 GLY A N 1
ATOM 679 C CA . GLY A 1 98 ? 8.563 -1.418 -11.940 1.00 87.56 98 GLY A CA 1
ATOM 680 C C . GLY A 1 98 ? 7.477 -0.600 -11.248 1.00 87.56 98 GLY A C 1
ATOM 681 O O . GLY A 1 98 ? 6.355 -0.493 -11.747 1.00 87.56 98 GLY A O 1
ATOM 682 N N . GLY A 1 99 ? 7.792 -0.041 -10.086 1.00 88.44 99 GLY A N 1
ATOM 683 C CA . GLY A 1 99 ? 6.861 0.778 -9.331 1.00 88.44 99 GLY A CA 1
ATOM 684 C C . GLY A 1 99 ? 7.381 1.224 -7.972 1.00 88.44 99 GLY A C 1
ATOM 685 O O . GLY A 1 99 ? 8.497 0.914 -7.554 1.00 88.44 99 GLY A O 1
ATOM 686 N N . ILE A 1 100 ? 6.520 1.971 -7.291 1.00 90.69 100 ILE A N 1
ATOM 687 C CA . ILE A 1 100 ? 6.716 2.471 -5.934 1.00 90.69 100 ILE A CA 1
ATOM 688 C C . ILE A 1 100 ? 5.670 1.808 -5.045 1.00 90.69 100 ILE A C 1
ATOM 690 O O . ILE A 1 100 ? 4.509 1.679 -5.440 1.00 90.69 100 ILE A O 1
ATOM 694 N N . ALA A 1 101 ? 6.073 1.405 -3.848 1.00 88.62 101 ALA A N 1
ATOM 695 C CA . ALA A 1 101 ? 5.197 0.793 -2.866 1.00 88.62 101 ALA A CA 1
ATOM 696 C C . ALA A 1 101 ? 5.372 1.437 -1.490 1.00 88.62 101 ALA A C 1
ATOM 698 O O . ALA A 1 101 ? 6.454 1.899 -1.133 1.00 88.62 101 ALA A O 1
ATOM 699 N N . LEU A 1 102 ? 4.283 1.426 -0.722 1.00 91.38 102 LEU A N 1
ATOM 700 C CA . LEU A 1 102 ? 4.287 1.647 0.718 1.00 91.38 102 LEU A CA 1
ATOM 701 C C . LEU A 1 102 ? 4.092 0.294 1.404 1.00 91.38 102 LEU A C 1
ATOM 703 O O . LEU A 1 102 ? 3.205 -0.473 1.027 1.00 91.38 102 LEU A O 1
ATOM 707 N N . SER A 1 103 ? 4.892 0.017 2.425 1.00 89.88 103 SER A N 1
ATOM 708 C CA . SER A 1 103 ? 4.726 -1.128 3.316 1.00 89.88 103 SER A CA 1
ATOM 709 C C . SER A 1 103 ? 4.471 -0.658 4.733 1.00 89.88 103 SER A C 1
ATOM 711 O O . SER A 1 103 ? 5.055 0.323 5.182 1.00 89.88 103 SER A O 1
ATOM 713 N N . THR A 1 104 ? 3.642 -1.398 5.460 1.00 88.25 104 THR A N 1
ATOM 714 C CA . THR A 1 104 ? 3.515 -1.221 6.902 1.00 88.25 104 THR A CA 1
ATOM 715 C C . THR A 1 104 ? 3.500 -2.565 7.610 1.00 88.25 104 THR A C 1
ATOM 717 O O . THR A 1 104 ? 2.890 -3.524 7.129 1.00 88.25 104 THR A O 1
ATOM 720 N N . SER A 1 105 ? 4.214 -2.656 8.731 1.00 81.50 105 SER A N 1
ATOM 721 C CA . SER A 1 105 ? 4.209 -3.856 9.560 1.00 81.50 105 SER A CA 1
ATOM 722 C C . SER A 1 105 ? 2.989 -3.868 10.479 1.00 81.50 105 SER A C 1
ATOM 724 O O . SER A 1 105 ? 2.769 -2.968 11.285 1.00 81.50 105 SER A O 1
ATOM 726 N N . LEU A 1 106 ? 2.193 -4.932 10.370 1.00 78.81 106 LEU A N 1
ATOM 727 C CA . LEU A 1 106 ? 1.030 -5.152 11.224 1.00 78.81 106 LEU A CA 1
ATOM 728 C C . LEU A 1 106 ? 1.490 -5.902 12.474 1.00 78.81 106 LEU A C 1
ATOM 730 O O . LEU A 1 106 ? 1.591 -7.133 12.489 1.00 78.81 106 LEU A O 1
ATOM 734 N N . GLN A 1 107 ? 1.827 -5.147 13.514 1.00 74.38 107 GLN A N 1
ATOM 735 C CA . GLN A 1 107 ? 2.274 -5.692 14.789 1.00 74.38 107 GLN A CA 1
ATOM 736 C C . GLN A 1 107 ? 1.424 -5.156 15.933 1.00 74.38 107 GLN A C 1
ATOM 738 O O . GLN A 1 107 ? 0.867 -4.067 15.858 1.00 74.38 107 GLN A O 1
ATOM 743 N N . ARG A 1 108 ? 1.341 -5.934 17.012 1.00 69.75 108 ARG A N 1
ATOM 744 C CA . ARG A 1 108 ? 0.776 -5.489 18.284 1.00 69.75 108 ARG A CA 1
ATOM 745 C C . ARG A 1 108 ? 1.641 -5.999 19.417 1.00 69.75 108 ARG A C 1
ATOM 747 O O . ARG A 1 108 ? 1.896 -7.199 19.505 1.00 69.75 108 ARG A O 1
ATOM 754 N N . SER A 1 109 ? 2.098 -5.091 20.277 1.00 69.19 109 SER A N 1
ATOM 755 C CA . SER A 1 109 ? 2.956 -5.441 21.420 1.00 69.19 109 SER A CA 1
ATOM 756 C C . SER A 1 109 ? 4.178 -6.284 21.002 1.00 69.19 109 SER A C 1
ATOM 758 O O . SER A 1 109 ? 4.557 -7.227 21.693 1.00 69.19 109 SER A O 1
ATOM 760 N N . GLY A 1 110 ? 4.749 -5.985 19.827 1.00 67.75 110 GLY A N 1
ATOM 761 C CA . GLY A 1 110 ? 5.912 -6.682 19.265 1.00 67.75 110 GLY A CA 1
ATOM 762 C C . GLY A 1 110 ? 5.633 -8.042 18.612 1.00 67.75 110 GLY A C 1
ATOM 763 O O . GLY A 1 110 ? 6.578 -8.748 18.271 1.00 67.75 110 GLY A O 1
ATOM 764 N N . ARG A 1 111 ? 4.366 -8.443 18.430 1.00 70.56 111 ARG A N 1
ATOM 765 C CA . ARG A 1 111 ? 3.993 -9.704 17.762 1.00 70.56 111 ARG A CA 1
ATOM 766 C C . ARG A 1 111 ? 3.266 -9.446 16.448 1.00 70.56 111 ARG A C 1
ATOM 768 O O . ARG A 1 111 ? 2.433 -8.544 16.375 1.00 70.56 111 ARG A O 1
ATOM 775 N N . ALA A 1 112 ? 3.562 -10.259 15.432 1.00 70.94 112 ALA A N 1
ATOM 776 C CA . ALA A 1 112 ? 2.824 -10.255 14.172 1.00 70.94 112 ALA A CA 1
ATOM 777 C C . ALA A 1 112 ? 1.354 -10.631 14.410 1.00 70.94 112 ALA A C 1
ATOM 779 O O . ALA A 1 112 ? 1.051 -11.513 15.217 1.00 70.94 112 ALA A O 1
ATOM 780 N N . LEU A 1 113 ? 0.452 -9.944 13.715 1.00 72.38 113 LEU A N 1
ATOM 781 C CA . LEU A 1 113 ? -0.983 -10.194 13.792 1.00 72.38 113 LEU A CA 1
ATOM 782 C C . LEU A 1 113 ? -1.397 -11.318 12.835 1.00 72.38 113 LEU A C 1
ATOM 784 O O . LEU A 1 113 ? -0.994 -11.333 11.673 1.00 72.38 113 LEU A O 1
ATOM 788 N N . ASP A 1 114 ? -2.243 -12.231 13.315 1.00 71.81 114 ASP A N 1
ATOM 789 C CA . ASP A 1 114 ? -2.911 -13.211 12.458 1.00 71.81 114 ASP A CA 1
ATOM 790 C C . ASP A 1 114 ? -4.108 -12.555 11.755 1.00 71.81 114 ASP A C 1
ATOM 792 O O . ASP A 1 114 ? -5.167 -12.342 12.350 1.00 71.81 114 ASP A O 1
ATOM 796 N N . ALA A 1 115 ? -3.925 -12.217 10.479 1.00 66.00 115 ALA A N 1
ATOM 797 C CA . ALA A 1 115 ? -4.977 -11.663 9.634 1.00 66.00 115 ALA A CA 1
ATOM 798 C C . ALA A 1 115 ? -5.898 -12.737 9.018 1.00 66.00 115 ALA A C 1
ATOM 800 O O . ALA A 1 115 ? -6.934 -12.385 8.455 1.00 66.00 115 ALA A O 1
ATOM 801 N N . GLY A 1 116 ? -5.559 -14.030 9.131 1.00 64.94 116 GLY A N 1
ATOM 802 C CA . GLY A 1 116 ? -6.298 -15.135 8.509 1.00 64.94 116 GLY A CA 1
ATOM 803 C C . GLY A 1 116 ? -7.681 -15.384 9.116 1.00 64.94 116 GLY A C 1
ATOM 804 O O . GLY A 1 116 ? -8.556 -15.945 8.463 1.00 64.94 116 GLY A O 1
ATOM 805 N N . SER A 1 117 ? -7.913 -14.915 10.342 1.00 66.56 117 SER A N 1
ATOM 806 C CA . SER A 1 117 ? -9.230 -14.942 10.995 1.00 66.56 117 SER A CA 1
ATOM 807 C C . SER A 1 117 ? -10.128 -13.751 10.614 1.00 66.56 117 SER A C 1
ATOM 809 O O . SER A 1 117 ? -11.308 -13.706 10.982 1.00 66.56 117 SER A O 1
ATOM 811 N N . GLY A 1 118 ? -9.587 -12.770 9.883 1.00 70.69 118 GLY A N 1
ATOM 812 C CA . GLY A 1 118 ? -10.320 -11.608 9.393 1.00 70.69 118 GLY A CA 1
ATOM 813 C C . GLY A 1 118 ? -11.148 -11.922 8.148 1.00 70.69 118 GLY A C 1
ATOM 814 O O . GLY A 1 118 ? -10.746 -12.708 7.295 1.00 70.69 118 GLY A O 1
ATOM 815 N N . ARG A 1 119 ? -12.314 -11.280 8.012 1.00 77.44 119 ARG A N 1
ATOM 816 C CA . ARG A 1 119 ? -13.144 -11.380 6.794 1.00 77.44 119 ARG A CA 1
ATOM 817 C C . ARG A 1 119 ? -12.903 -10.226 5.830 1.00 77.44 119 ARG A C 1
ATOM 819 O O . ARG A 1 119 ? -12.909 -10.426 4.617 1.00 77.44 119 ARG A O 1
ATOM 826 N N . LEU A 1 120 ? -12.704 -9.029 6.374 1.00 84.12 120 LEU A N 1
ATOM 827 C CA . LEU A 1 120 ? -12.609 -7.780 5.625 1.00 84.12 120 LEU A CA 1
ATOM 828 C C . LEU A 1 120 ? -11.427 -6.956 6.130 1.00 84.12 120 LEU A C 1
ATOM 830 O O . LEU A 1 120 ? -11.249 -6.817 7.340 1.00 84.12 120 LEU A O 1
ATOM 834 N N . LEU A 1 121 ? -10.679 -6.378 5.197 1.00 87.12 121 LEU A N 1
ATOM 835 C CA . LEU A 1 121 ? -9.641 -5.382 5.421 1.00 87.12 121 LEU A CA 1
ATOM 836 C C . LEU A 1 121 ? -10.175 -4.017 4.977 1.00 87.12 121 LEU A C 1
ATOM 838 O O . LEU A 1 121 ? -10.382 -3.804 3.788 1.00 87.12 121 LEU A O 1
ATOM 842 N N . ALA A 1 122 ? -10.405 -3.100 5.907 1.00 89.44 122 ALA A N 1
ATOM 843 C CA . ALA A 1 122 ? -10.614 -1.693 5.597 1.00 89.44 122 ALA A CA 1
ATOM 844 C C . ALA A 1 122 ? -9.252 -0.995 5.488 1.00 89.44 122 ALA A C 1
ATOM 846 O O . ALA A 1 122 ? -8.378 -1.175 6.334 1.00 89.44 122 ALA A O 1
ATOM 847 N N . ILE A 1 123 ? -9.048 -0.217 4.434 1.00 90.56 123 ILE A N 1
ATOM 848 C CA . ILE A 1 123 ? -7.815 0.532 4.211 1.00 90.56 123 ILE A CA 1
ATOM 849 C C . ILE A 1 123 ? -8.139 1.883 3.593 1.00 90.56 123 ILE A C 1
ATOM 851 O O . ILE A 1 123 ? -8.909 1.965 2.640 1.00 90.56 123 ILE A O 1
ATOM 855 N N . THR A 1 124 ? -7.541 2.947 4.114 1.00 92.56 124 THR A N 1
ATOM 856 C CA . THR A 1 124 ? -7.773 4.299 3.602 1.00 92.56 124 THR A CA 1
ATOM 857 C C . THR A 1 124 ? -6.655 4.691 2.645 1.00 92.56 124 THR A C 1
ATOM 859 O O . THR A 1 124 ? -5.504 4.828 3.068 1.00 92.56 124 THR A O 1
ATOM 862 N N . LEU A 1 125 ? -6.993 4.857 1.360 1.00 92.56 125 LEU A N 1
ATOM 863 C CA . LEU A 1 125 ? -6.035 5.053 0.263 1.00 92.56 125 LEU A CA 1
ATOM 864 C C . LEU A 1 125 ? -6.390 6.254 -0.621 1.00 92.56 125 LEU A C 1
ATOM 866 O O . LEU A 1 125 ? -7.554 6.633 -0.746 1.00 92.56 125 LEU A O 1
ATOM 870 N N . ALA A 1 126 ? -5.374 6.815 -1.275 1.00 89.56 126 ALA A N 1
ATOM 871 C CA . ALA A 1 126 ? -5.510 7.752 -2.390 1.00 89.56 126 ALA A CA 1
ATOM 872 C C . ALA A 1 126 ? -4.355 7.579 -3.387 1.00 89.56 126 ALA A C 1
ATOM 874 O O . ALA A 1 126 ? -3.270 7.125 -3.008 1.00 89.56 126 ALA A O 1
ATOM 875 N N . SER A 1 127 ? -4.556 8.001 -4.637 1.00 88.12 127 SER A N 1
ATOM 876 C CA . SER A 1 127 ? -3.491 8.080 -5.649 1.00 88.12 127 SER A CA 1
ATOM 877 C C . SER A 1 127 ? -3.583 9.341 -6.506 1.00 88.12 127 SER A C 1
ATOM 879 O O . SER A 1 127 ? -4.652 9.900 -6.645 1.00 88.12 127 SER A O 1
ATOM 881 N N . THR A 1 128 ? -2.510 9.800 -7.156 1.00 81.44 128 THR A N 1
ATOM 882 C CA . THR A 1 128 ? -2.514 11.048 -7.972 1.00 81.44 128 THR A CA 1
ATOM 883 C C . THR A 1 128 ? -3.559 11.116 -9.099 1.00 81.44 128 THR A C 1
ATOM 885 O O . THR A 1 128 ? -3.828 12.192 -9.626 1.00 81.44 128 THR A O 1
ATOM 888 N N . GLY A 1 129 ? -4.157 9.986 -9.469 1.00 83.44 129 GLY A N 1
ATOM 889 C CA . GLY A 1 129 ? -5.260 9.853 -10.419 1.00 83.44 129 GLY A CA 1
ATOM 890 C C . GLY A 1 129 ? -6.130 8.650 -10.051 1.00 83.44 129 GLY A C 1
ATOM 891 O O . GLY A 1 129 ? -5.863 7.980 -9.054 1.00 83.44 129 GLY A O 1
ATOM 892 N N . SER A 1 130 ? -7.138 8.340 -10.871 1.00 84.56 130 SER A N 1
ATOM 893 C CA . SER A 1 130 ? -7.820 7.042 -10.782 1.00 84.56 130 SER A CA 1
ATOM 894 C C . SER A 1 130 ? -6.879 5.942 -11.266 1.00 84.56 130 SER A C 1
ATOM 896 O O . SER A 1 130 ? -6.663 5.815 -12.469 1.00 84.56 130 SER A O 1
ATOM 898 N N . ASN A 1 131 ? -6.322 5.165 -10.341 1.00 85.94 131 ASN A N 1
ATOM 899 C CA . ASN A 1 131 ? -5.356 4.112 -10.639 1.00 85.94 131 ASN A CA 1
ATOM 900 C C . ASN A 1 131 ? -5.747 2.803 -9.972 1.00 85.94 131 ASN A C 1
ATOM 902 O O . ASN A 1 131 ? -6.606 2.744 -9.098 1.00 85.94 131 ASN A O 1
ATOM 906 N N . THR A 1 132 ? -5.086 1.737 -10.387 1.00 89.69 132 THR A N 1
ATOM 907 C CA . THR A 1 132 ? -5.242 0.423 -9.790 1.00 89.69 132 THR A CA 1
ATOM 908 C C . THR A 1 132 ? -4.015 0.127 -8.940 1.00 89.69 132 THR A C 1
ATOM 910 O O . THR A 1 132 ? -2.906 0.048 -9.462 1.00 89.69 132 THR A O 1
ATOM 913 N N . LEU A 1 133 ? -4.209 -0.013 -7.628 1.00 89.75 133 LEU A N 1
ATOM 914 C CA . LEU A 1 133 ? -3.159 -0.392 -6.688 1.00 89.75 133 LEU A CA 1
ATOM 915 C C . LEU A 1 133 ? -3.236 -1.886 -6.381 1.00 89.75 133 LEU A C 1
ATOM 917 O O . LEU A 1 133 ? -4.318 -2.468 -6.279 1.00 89.75 133 LEU A O 1
ATOM 921 N N . ARG A 1 134 ? -2.065 -2.497 -6.208 1.00 89.94 134 ARG A N 1
ATOM 922 C CA . ARG A 1 134 ? -1.917 -3.883 -5.763 1.00 89.94 134 ARG A CA 1
ATOM 923 C C . ARG A 1 134 ? -1.657 -3.875 -4.263 1.00 89.94 134 ARG A C 1
ATOM 925 O O . ARG A 1 134 ? -0.711 -3.243 -3.801 1.00 89.94 134 ARG A O 1
ATOM 932 N N . LEU A 1 135 ? -2.496 -4.570 -3.512 1.00 89.94 135 LEU A N 1
ATOM 933 C CA . LEU A 1 135 ? -2.337 -4.799 -2.083 1.00 89.94 135 LEU A CA 1
ATOM 934 C C . LEU A 1 135 ? -1.788 -6.202 -1.881 1.00 89.94 135 LEU A C 1
ATOM 936 O O . LEU A 1 135 ? -2.348 -7.157 -2.408 1.00 89.94 135 LEU A O 1
ATOM 940 N N . ARG A 1 136 ? -0.722 -6.334 -1.095 1.00 88.44 136 ARG A N 1
ATOM 941 C CA . ARG A 1 136 ? -0.084 -7.618 -0.800 1.00 88.44 136 ARG A CA 1
ATOM 942 C C . ARG A 1 136 ? -0.049 -7.836 0.707 1.00 88.44 136 ARG A C 1
ATOM 944 O O . ARG A 1 136 ? 0.384 -6.951 1.441 1.00 88.44 136 ARG A O 1
ATOM 951 N N . LEU A 1 137 ? -0.480 -9.012 1.161 1.00 85.00 137 LEU A N 1
ATOM 952 C CA . LEU A 1 137 ? -0.381 -9.410 2.567 1.00 85.00 137 LEU A CA 1
ATOM 953 C C . LEU A 1 137 ? 0.865 -10.269 2.761 1.00 85.00 137 LEU A C 1
ATOM 955 O O . LEU A 1 137 ? 0.951 -11.378 2.242 1.00 85.00 137 LEU A O 1
ATOM 959 N N . VAL A 1 138 ? 1.834 -9.733 3.498 1.00 82.62 138 VAL A N 1
ATOM 960 C CA . VAL A 1 138 ? 3.144 -10.355 3.716 1.00 82.62 138 VAL A CA 1
ATOM 961 C C . VAL A 1 138 ? 3.167 -10.994 5.103 1.00 82.62 138 VAL A C 1
ATOM 963 O O . VAL A 1 138 ? 2.974 -10.320 6.112 1.00 82.62 138 VAL A O 1
ATOM 966 N N . GLY A 1 139 ? 3.391 -12.305 5.146 1.00 78.06 139 GLY A N 1
ATOM 967 C CA . GLY A 1 139 ? 3.558 -13.078 6.376 1.00 78.06 139 GLY A CA 1
ATOM 968 C C . GLY A 1 139 ? 5.010 -13.119 6.881 1.00 78.06 139 GLY A C 1
ATOM 969 O O . GLY A 1 139 ? 5.915 -12.556 6.265 1.00 78.06 139 GLY A O 1
ATOM 970 N N . PRO A 1 140 ? 5.269 -13.824 7.997 1.00 75.38 140 PRO A N 1
ATOM 971 C CA . PRO A 1 140 ? 6.606 -13.920 8.589 1.00 75.38 140 PRO A CA 1
ATOM 972 C C . PRO A 1 140 ? 7.557 -14.868 7.834 1.00 75.38 140 PRO A C 1
ATOM 974 O O . PRO A 1 140 ? 8.737 -14.940 8.167 1.00 75.38 140 PRO A O 1
ATOM 977 N N . ASN A 1 141 ? 7.073 -15.622 6.841 1.00 75.75 141 ASN A N 1
ATOM 978 C CA . ASN A 1 141 ? 7.888 -16.592 6.114 1.00 75.75 141 ASN A CA 1
ATOM 979 C C . ASN A 1 141 ? 8.830 -15.876 5.126 1.00 75.75 141 ASN A C 1
ATOM 981 O O . ASN A 1 141 ? 8.392 -15.344 4.104 1.00 75.75 141 ASN A O 1
ATOM 985 N N . ALA A 1 142 ? 10.131 -15.880 5.426 1.00 71.88 142 ALA A N 1
ATOM 986 C CA . ALA A 1 142 ? 11.146 -15.247 4.588 1.00 71.88 142 ALA A CA 1
ATOM 987 C C . ALA A 1 142 ? 11.226 -15.869 3.183 1.00 71.88 142 ALA A C 1
ATOM 989 O O . ALA A 1 142 ? 11.264 -15.135 2.207 1.00 71.88 142 ALA A O 1
ATOM 990 N N . ALA A 1 143 ? 11.125 -17.195 3.045 1.00 73.06 143 ALA A N 1
ATOM 991 C CA . ALA A 1 143 ? 11.191 -17.854 1.737 1.00 73.06 143 ALA A CA 1
ATOM 992 C C . ALA A 1 143 ? 10.028 -17.447 0.806 1.00 73.06 143 ALA A C 1
ATOM 994 O O . ALA A 1 143 ? 10.230 -17.227 -0.389 1.00 73.06 143 ALA A O 1
ATOM 995 N N . LEU A 1 144 ? 8.813 -17.283 1.347 1.00 70.44 144 LEU A N 1
ATOM 996 C CA . LEU A 1 144 ? 7.663 -16.764 0.585 1.00 70.44 144 LEU A CA 1
ATOM 997 C C . LEU A 1 144 ? 7.794 -15.272 0.257 1.00 70.44 144 LEU A C 1
ATOM 999 O O . LEU A 1 144 ? 7.307 -14.812 -0.774 1.00 70.44 144 LEU A O 1
ATOM 1003 N N . ARG A 1 145 ? 8.471 -14.511 1.120 1.00 71.06 145 ARG A N 1
ATOM 1004 C CA . ARG A 1 145 ? 8.771 -13.097 0.877 1.00 71.06 145 ARG A CA 1
ATOM 1005 C C . ARG A 1 145 ? 9.753 -12.919 -0.259 1.00 71.06 145 ARG A C 1
ATOM 1007 O O . ARG A 1 145 ? 9.491 -12.126 -1.156 1.00 71.06 145 ARG A O 1
ATOM 1014 N N . ASP A 1 146 ? 10.833 -13.680 -0.217 1.00 69.12 146 ASP A N 1
ATOM 1015 C CA . ASP A 1 146 ? 11.950 -13.532 -1.137 1.00 69.12 146 ASP A CA 1
ATOM 1016 C C . ASP A 1 146 ? 11.583 -14.077 -2.531 1.00 69.12 146 ASP A C 1
ATOM 1018 O O . ASP A 1 146 ? 12.048 -13.558 -3.540 1.00 69.12 146 ASP A O 1
ATOM 1022 N N . SER A 1 147 ? 10.667 -15.052 -2.603 1.00 70.75 147 SER A N 1
ATOM 1023 C CA . SER A 1 147 ? 10.061 -15.519 -3.863 1.00 70.75 147 SER A CA 1
ATOM 1024 C C . SER A 1 147 ? 8.938 -14.617 -4.394 1.00 70.75 147 SER A C 1
ATOM 1026 O O . SER A 1 147 ? 8.512 -14.777 -5.535 1.00 70.75 147 SER A O 1
ATOM 1028 N N . GLY A 1 148 ? 8.436 -13.669 -3.593 1.00 68.31 148 GLY A N 1
ATOM 1029 C CA . GLY A 1 148 ? 7.353 -12.763 -3.983 1.00 68.31 148 GLY A CA 1
ATOM 1030 C C . GLY A 1 148 ? 5.965 -13.408 -4.076 1.00 68.31 148 GLY A C 1
ATOM 1031 O O . GLY A 1 148 ? 5.022 -12.729 -4.477 1.00 68.31 148 GLY A O 1
ATOM 1032 N N . CYS A 1 149 ? 5.807 -14.670 -3.664 1.00 76.25 149 CYS A N 1
ATOM 1033 C CA . CYS A 1 149 ? 4.589 -15.480 -3.815 1.00 76.25 149 CYS A CA 1
ATOM 1034 C C . CYS A 1 149 ? 3.462 -15.145 -2.820 1.00 76.25 149 CYS A C 1
ATOM 1036 O O . CYS A 1 149 ? 2.603 -15.983 -2.536 1.00 76.25 149 CYS A O 1
ATOM 1038 N N . TYR A 1 150 ? 3.460 -13.942 -2.253 1.00 80.56 150 TYR A N 1
ATOM 1039 C CA . TYR A 1 150 ? 2.388 -13.521 -1.359 1.00 80.56 150 TYR A CA 1
ATOM 1040 C C . TYR A 1 150 ? 1.120 -13.177 -2.134 1.00 80.56 150 TYR A C 1
ATOM 1042 O O . TYR A 1 150 ? 1.202 -12.641 -3.240 1.00 80.56 150 TYR A O 1
ATOM 1050 N N . PRO A 1 151 ? -0.057 -13.448 -1.549 1.00 83.00 151 PRO A N 1
ATOM 1051 C CA . PRO A 1 151 ? -1.303 -13.229 -2.239 1.00 83.00 151 PRO A CA 1
ATOM 1052 C C . PRO A 1 151 ? -1.563 -11.728 -2.400 1.00 83.00 151 PRO A C 1
ATOM 1054 O O . PRO A 1 151 ? -1.219 -10.909 -1.535 1.00 83.00 151 PRO A O 1
ATOM 1057 N N . VAL A 1 152 ? -2.171 -11.376 -3.528 1.00 88.12 152 VAL A N 1
ATOM 1058 C CA . VAL A 1 152 ? -2.424 -10.000 -3.942 1.00 88.12 152 VAL A CA 1
ATOM 1059 C C . VAL A 1 152 ? -3.908 -9.790 -4.196 1.00 88.12 152 VAL A C 1
ATOM 1061 O O . VAL A 1 152 ? -4.572 -10.622 -4.806 1.00 88.12 152 VAL A O 1
ATOM 1064 N N . ALA A 1 153 ? -4.413 -8.649 -3.740 1.00 90.75 153 ALA A N 1
ATOM 1065 C CA . ALA A 1 153 ? -5.698 -8.100 -4.140 1.00 90.75 153 ALA A CA 1
ATOM 1066 C C . ALA A 1 153 ? -5.466 -6.815 -4.934 1.00 90.75 153 ALA A C 1
ATOM 1068 O O . ALA A 1 153 ? -4.489 -6.095 -4.730 1.00 90.75 153 ALA A O 1
ATOM 1069 N N . THR A 1 154 ? -6.378 -6.514 -5.847 1.00 92.25 154 THR A N 1
ATOM 1070 C CA . THR A 1 154 ? -6.275 -5.347 -6.717 1.00 92.25 154 THR A CA 1
ATOM 1071 C C . THR A 1 154 ? -7.424 -4.396 -6.418 1.00 92.25 154 THR A C 1
ATOM 1073 O O . THR A 1 154 ? -8.583 -4.804 -6.423 1.00 92.25 154 THR A O 1
ATOM 1076 N N . VAL A 1 155 ? -7.112 -3.128 -6.149 1.00 91.12 155 VAL A N 1
ATOM 1077 C CA . VAL A 1 155 ? -8.092 -2.114 -5.744 1.00 91.1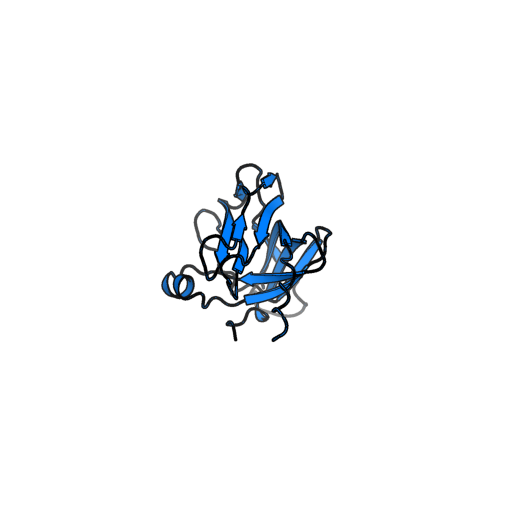2 155 VAL A CA 1
ATOM 1078 C C . VAL A 1 155 ? -7.990 -0.916 -6.672 1.00 91.12 155 VAL A C 1
ATOM 1080 O O . VAL A 1 155 ? -6.911 -0.363 -6.875 1.00 91.12 155 VAL A O 1
ATOM 1083 N N . ARG A 1 156 ? -9.122 -0.496 -7.241 1.00 92.81 156 ARG A N 1
ATOM 1084 C CA . ARG A 1 156 ? -9.207 0.773 -7.965 1.00 92.81 156 ARG A CA 1
ATOM 1085 C C . ARG A 1 156 ? -9.319 1.908 -6.952 1.00 92.81 156 ARG A C 1
ATOM 1087 O O . ARG A 1 156 ? -10.286 1.960 -6.200 1.00 92.81 156 ARG A O 1
ATOM 1094 N N . VAL A 1 157 ? -8.331 2.792 -6.950 1.00 91.81 157 VAL A N 1
ATOM 1095 C CA . VAL A 1 157 ? -8.169 3.896 -6.006 1.00 91.81 157 VAL A CA 1
ATOM 1096 C C . VAL A 1 157 ? -8.353 5.225 -6.728 1.00 91.81 157 VAL A C 1
ATOM 1098 O O . VAL A 1 157 ? -7.889 5.420 -7.852 1.00 91.81 157 VAL A O 1
ATOM 1101 N N . GLU A 1 158 ? -9.071 6.130 -6.080 1.00 92.25 158 GLU A N 1
ATOM 1102 C CA . GLU A 1 158 ? -9.363 7.479 -6.553 1.00 92.25 158 GLU A CA 1
ATOM 1103 C C . GLU A 1 158 ? -8.393 8.526 -5.975 1.00 92.25 158 GLU A C 1
ATOM 1105 O O . GLU A 1 158 ? -7.648 8.243 -5.031 1.00 92.25 158 GLU A O 1
ATOM 1110 N N . PRO A 1 159 ? -8.400 9.757 -6.523 1.00 89.31 159 PRO A N 1
ATOM 1111 C CA . PRO A 1 159 ? -7.611 10.866 -5.990 1.00 89.31 159 PRO A CA 1
ATOM 1112 C C . PRO A 1 159 ? -7.925 11.273 -4.559 1.00 89.31 159 PRO A C 1
ATOM 1114 O O . PRO A 1 159 ? -7.051 11.763 -3.846 1.00 89.31 159 PRO A O 1
ATOM 1117 N N . GLN A 1 160 ? -9.170 11.091 -4.139 1.00 89.38 160 GLN A N 1
ATOM 1118 C CA . GLN A 1 160 ? -9.620 11.442 -2.808 1.00 89.38 160 GLN A CA 1
ATOM 1119 C C . GLN A 1 160 ? -9.281 10.326 -1.824 1.00 89.38 160 GLN A C 1
ATOM 1121 O O . GLN A 1 160 ? -9.534 9.147 -2.081 1.00 89.38 160 GLN A O 1
ATOM 1126 N N . LEU A 1 161 ? -8.753 10.726 -0.668 1.00 88.25 161 LEU A N 1
ATOM 1127 C CA . LEU A 1 161 ? -8.505 9.826 0.446 1.00 88.25 161 LEU A CA 1
ATOM 1128 C C . LEU A 1 161 ? -9.836 9.282 0.965 1.00 88.25 161 LEU A C 1
ATOM 1130 O O . LEU A 1 161 ? -10.652 10.035 1.495 1.00 88.25 161 LEU A O 1
ATOM 1134 N N . LYS A 1 162 ? -10.057 7.979 0.789 1.00 91.31 162 LYS A N 1
ATOM 1135 C CA . LYS A 1 162 ? -11.275 7.297 1.236 1.00 91.31 162 LYS A CA 1
ATOM 1136 C C . LYS A 1 162 ? -10.989 5.875 1.686 1.00 91.31 162 LYS A C 1
ATOM 1138 O O . LYS A 1 162 ? -9.963 5.299 1.328 1.00 91.31 162 LYS A O 1
ATOM 1143 N N . GLU A 1 163 ? -11.902 5.333 2.479 1.00 91.69 163 GLU A N 1
ATOM 1144 C CA . GLU A 1 163 ? -11.839 3.951 2.940 1.00 91.69 163 GLU A CA 1
ATOM 1145 C C . GLU A 1 163 ? -12.267 2.984 1.825 1.00 91.69 163 GLU A C 1
ATOM 1147 O O . GLU A 1 163 ? -13.255 3.207 1.123 1.00 91.69 163 GLU A O 1
ATOM 1152 N N . TYR A 1 164 ? -11.515 1.896 1.681 1.00 90.31 164 TYR A N 1
ATOM 1153 C CA . TYR A 1 164 ? -11.806 0.769 0.807 1.00 90.31 164 TYR A CA 1
ATOM 1154 C C . TYR A 1 164 ? -11.893 -0.488 1.655 1.00 90.31 164 TYR A C 1
ATOM 1156 O O . TYR A 1 164 ? -10.969 -0.803 2.402 1.00 90.31 164 TYR A O 1
ATOM 1164 N N . THR A 1 165 ? -12.979 -1.237 1.507 1.00 91.38 165 THR A N 1
ATOM 1165 C CA . THR A 1 165 ? -13.134 -2.538 2.156 1.00 91.38 165 THR A CA 1
ATOM 1166 C C . THR A 1 165 ? -12.788 -3.649 1.170 1.00 91.38 165 THR A C 1
ATOM 1168 O O . THR A 1 165 ? -13.443 -3.811 0.143 1.00 91.38 165 THR A O 1
ATOM 1171 N N . VAL A 1 166 ? -11.764 -4.430 1.492 1.00 89.12 166 VAL A N 1
ATOM 1172 C CA . VAL A 1 166 ? -11.230 -5.510 0.664 1.00 89.12 166 VAL A CA 1
ATOM 1173 C C . VAL A 1 166 ? -11.485 -6.844 1.366 1.00 89.12 166 VAL A C 1
ATOM 1175 O O . VAL A 1 166 ? -10.989 -7.054 2.476 1.00 89.12 166 VAL A O 1
ATOM 1178 N N . PRO A 1 167 ? -12.250 -7.772 0.769 1.00 88.69 167 PRO A N 1
ATOM 1179 C CA . PRO A 1 167 ? -12.424 -9.101 1.341 1.00 88.69 167 PRO A CA 1
ATOM 1180 C C . PRO A 1 167 ? -11.092 -9.845 1.412 1.00 88.69 167 PRO A C 1
ATOM 1182 O O . PRO A 1 167 ? -10.379 -9.917 0.412 1.00 88.69 167 PRO A O 1
ATOM 1185 N N . ILE A 1 168 ? -10.775 -10.464 2.552 1.00 84.50 168 ILE A N 1
ATOM 1186 C CA . ILE A 1 168 ? -9.544 -11.266 2.690 1.00 84.50 168 ILE A CA 1
ATOM 1187 C C . ILE A 1 168 ? -9.527 -12.418 1.671 1.00 84.50 168 ILE A C 1
ATOM 1189 O O . ILE A 1 168 ? -8.489 -12.722 1.096 1.00 84.50 168 ILE A O 1
ATOM 1193 N N . ALA A 1 169 ? -10.698 -12.972 1.341 1.00 84.56 169 ALA A N 1
ATOM 1194 C CA . ALA A 1 169 ? -10.855 -14.000 0.310 1.00 84.56 169 ALA A CA 1
ATOM 1195 C C . ALA A 1 169 ? -10.529 -13.534 -1.127 1.00 84.56 169 ALA A C 1
ATOM 1197 O O . ALA A 1 169 ? -10.435 -14.369 -2.019 1.00 84.56 169 ALA A O 1
ATOM 1198 N N . SER A 1 170 ? -10.378 -12.225 -1.373 1.00 87.62 170 SER A N 1
ATOM 1199 C CA . SER A 1 170 ? -9.987 -11.695 -2.691 1.00 87.62 170 SER A CA 1
ATOM 1200 C C . SER A 1 170 ? -8.475 -11.710 -2.934 1.00 87.62 170 SER A C 1
ATOM 1202 O O . SER A 1 170 ? -8.040 -11.492 -4.062 1.00 87.62 170 SER A O 1
ATOM 1204 N N . PHE A 1 171 ? -7.675 -11.965 -1.895 1.00 86.06 171 PHE A N 1
ATOM 1205 C CA . PHE A 1 171 ? -6.230 -12.106 -2.018 1.00 86.06 171 PHE A CA 1
ATOM 1206 C C . PHE A 1 171 ? -5.906 -13.506 -2.545 1.00 86.06 171 PHE A C 1
ATOM 1208 O O . PHE A 1 171 ? -6.141 -14.503 -1.865 1.00 86.06 171 PHE A O 1
ATOM 1215 N N . ALA A 1 172 ? -5.334 -13.577 -3.744 1.00 80.62 172 ALA A N 1
ATOM 1216 C CA . ALA A 1 172 ? -4.957 -14.826 -4.404 1.00 80.62 172 ALA A CA 1
ATOM 1217 C C . ALA A 1 172 ? -3.481 -14.789 -4.841 1.00 80.62 172 ALA A C 1
ATOM 1219 O O . ALA A 1 172 ? -2.923 -13.694 -4.963 1.00 80.62 172 ALA A O 1
ATOM 1220 N N . PRO A 1 173 ? -2.822 -15.945 -5.061 1.00 76.75 173 PRO A N 1
ATOM 1221 C CA . PRO A 1 173 ? -1.496 -15.982 -5.677 1.00 76.75 173 PRO A CA 1
ATOM 1222 C C . PRO A 1 173 ? -1.470 -15.200 -6.996 1.00 76.75 173 PRO A C 1
ATOM 1224 O O . PRO A 1 173 ? -2.476 -15.149 -7.703 1.00 76.75 173 PRO A O 1
ATOM 1227 N N . GLU A 1 174 ? -0.328 -14.598 -7.331 1.00 66.00 174 GLU A N 1
ATOM 1228 C CA . GLU A 1 174 ? -0.176 -13.943 -8.633 1.00 66.00 174 GLU A CA 1
ATOM 1229 C C . GLU A 1 174 ? -0.237 -14.988 -9.756 1.00 66.00 174 GLU A C 1
ATOM 1231 O O . GLU A 1 174 ? 0.483 -15.986 -9.708 1.00 66.00 174 GLU A O 1
ATOM 1236 N N . SER A 1 175 ? -1.135 -14.770 -10.720 1.00 57.59 175 SER A N 1
ATOM 1237 C CA . SER A 1 175 ? -1.327 -15.602 -11.913 1.00 57.59 175 SER A CA 1
ATOM 1238 C C . SER A 1 175 ? -0.510 -15.096 -13.089 1.00 57.59 175 SER A C 1
ATOM 1240 O O . SER A 1 175 ? -0.551 -13.858 -13.287 1.00 57.59 175 SER A O 1
#

Radius of gyration: 18.99 Å; chains: 1; bounding box: 47×34×69 Å

Foldseek 3Di:
DDDDPDDPDFDKDKKKKKWQFKKFFFDDPDDDDDDPPGRDIGTQFGFAQVQAGPQGKGKDKDKDFPDPPQWDWDGWGTHGRMIMIITIGTCPVPTPDMDMDIDMQRHHPRHHDDRVRTFKMKIWMAMPAFDKDKDFDDDPDPVCVVVVQTFIAIDGHGHDTDIDIDTPVRTDGDD

Sequence (175 aa):
MPPSPGLAGFRRATATASLAGIVLALAACGGLRPAPDAAVPRTLATPLADGRTAEGGVVDGFMFAERPGDVAIDPVVHASGTARATGTIEPRHGSTWGGIALSTSLQRSGRALDAGSGRLLAITLASTGSNTLRLRLVGPNAALRDSGCYPVATVRVEPQLKEYTVPIASFAPES

pLDDT: mean 77.56, std 16.37, range [35.09, 94.0]